Protein AF-A0AAV4GW34-F1 (afdb_monomer_lite)

Foldseek 3Di:
DVVVVVVVVVVVVVVVVVVVVVVVVVVVCQLQPDFDFDQDPNDTPPDTDRDPDADPPPDDCRQVVCVVLVVVLVVQLDVVVDDDPDDPDPQWDDDDLDIDGVDPDPVCVSSQVSCVVSVRHDDPVPDDDD

pLDDT: mean 73.56, std 10.17, range [53.59, 88.75]

Organism: NCBI:txid1093978

Structure (mmCIF, N/CA/C/O backbone):
data_AF-A0AAV4GW34-F1
#
_entry.id   AF-A0AAV4GW34-F1
#
loop_
_atom_site.group_PDB
_atom_site.id
_atom_site.type_symbol
_atom_site.label_atom_id
_atom_site.label_alt_id
_atom_site.label_comp_id
_atom_site.label_asym_id
_atom_site.label_entity_id
_atom_site.label_seq_id
_atom_site.pdbx_PDB_ins_code
_atom_site.Cartn_x
_atom_site.Cartn_y
_atom_site.Cartn_z
_atom_site.occupancy
_atom_site.B_iso_or_equiv
_atom_site.auth_seq_id
_atom_site.auth_comp_id
_atom_site.auth_asym_id
_atom_site.auth_atom_id
_atom_site.pdbx_PDB_model_num
ATOM 1 N N . MET A 1 1 ? -35.289 -30.174 17.698 1.00 60.28 1 MET A N 1
ATOM 2 C CA . MET A 1 1 ? -35.305 -29.135 16.638 1.00 60.28 1 MET A CA 1
ATOM 3 C C . MET A 1 1 ? -34.207 -28.078 16.836 1.00 60.28 1 MET A C 1
ATOM 5 O O . MET A 1 1 ? -33.431 -27.854 15.918 1.00 60.28 1 MET A O 1
ATOM 9 N N . MET A 1 2 ? -34.047 -27.518 18.040 1.00 56.97 2 MET A N 1
ATOM 10 C CA . MET A 1 2 ? -33.033 -26.496 18.386 1.00 56.97 2 MET A CA 1
ATOM 11 C C . MET A 1 2 ? -31.563 -26.954 18.225 1.00 56.97 2 MET A C 1
ATOM 13 O O . MET A 1 2 ? -30.733 -26.235 17.676 1.00 56.97 2 MET A O 1
ATOM 17 N N . MET A 1 3 ? -31.256 -28.203 18.589 1.00 53.59 3 MET A N 1
ATOM 18 C CA . MET A 1 3 ? -29.915 -28.805 18.458 1.00 53.59 3 MET A CA 1
ATOM 19 C C . MET A 1 3 ? -29.456 -28.954 16.990 1.00 53.59 3 MET A C 1
ATOM 21 O O . MET A 1 3 ? -28.282 -28.795 16.668 1.00 53.59 3 MET A O 1
ATOM 25 N N . MET A 1 4 ? -30.406 -29.170 16.074 1.00 57.00 4 MET A N 1
ATOM 26 C CA . MET A 1 4 ? -30.156 -29.301 14.632 1.00 57.00 4 MET A CA 1
ATOM 27 C C . MET A 1 4 ? -29.874 -27.936 13.970 1.00 57.00 4 MET A C 1
ATOM 29 O O . MET A 1 4 ? -29.087 -27.854 13.028 1.00 57.00 4 MET A O 1
ATOM 33 N N . MET A 1 5 ? -30.462 -26.849 14.491 1.00 58.50 5 MET A N 1
ATOM 34 C CA . MET A 1 5 ? -30.144 -25.469 14.090 1.00 58.50 5 MET A CA 1
ATOM 35 C C . MET A 1 5 ? -28.741 -25.041 14.547 1.00 58.50 5 MET A C 1
ATOM 37 O O . MET A 1 5 ? -28.012 -24.428 13.768 1.00 58.50 5 MET A O 1
ATOM 41 N N . MET A 1 6 ? -28.324 -25.414 15.764 1.00 63.31 6 MET A N 1
ATOM 42 C CA . MET A 1 6 ? -26.979 -25.107 16.277 1.00 63.31 6 MET A CA 1
ATOM 43 C C . MET A 1 6 ? -25.872 -25.797 15.467 1.00 63.31 6 MET A C 1
ATOM 45 O O . MET A 1 6 ? -24.879 -25.159 15.122 1.00 63.31 6 MET A O 1
ATOM 49 N N . MET A 1 7 ? -26.060 -27.064 15.081 1.00 63.16 7 MET A N 1
ATOM 50 C CA . MET A 1 7 ? -25.106 -27.780 14.220 1.00 63.16 7 MET A CA 1
ATOM 51 C C . MET A 1 7 ? -24.977 -27.149 12.829 1.00 63.16 7 MET A C 1
ATOM 53 O O . MET A 1 7 ? -23.864 -27.010 12.324 1.00 63.16 7 MET A O 1
ATOM 57 N N . ARG A 1 8 ? -26.089 -26.708 12.223 1.00 62.75 8 ARG A N 1
ATOM 58 C CA . ARG A 1 8 ? -26.067 -26.001 10.930 1.00 62.75 8 ARG A CA 1
ATOM 59 C C . ARG A 1 8 ? -25.338 -24.661 11.021 1.00 62.75 8 ARG A C 1
ATOM 61 O O . ARG A 1 8 ? -24.520 -24.365 10.156 1.00 62.75 8 ARG A O 1
ATOM 68 N N . SER A 1 9 ? -25.582 -23.890 12.080 1.00 71.31 9 SER A N 1
ATOM 69 C CA . SER A 1 9 ? -24.894 -22.615 12.325 1.00 71.31 9 SER A CA 1
ATOM 70 C C . SER A 1 9 ? -23.390 -22.810 12.566 1.00 71.31 9 SER A C 1
ATOM 72 O O . SER A 1 9 ? -22.559 -22.098 12.000 1.00 71.31 9 SER A O 1
ATOM 74 N N . SER A 1 10 ? -23.011 -23.838 13.331 1.00 69.94 10 SER A N 1
ATOM 75 C CA . SER A 1 10 ? -21.604 -24.181 13.571 1.00 69.94 10 SER A CA 1
ATOM 76 C C . SER A 1 10 ? -20.891 -24.630 12.288 1.00 69.94 10 SER A C 1
ATOM 78 O O . SER A 1 10 ? -19.800 -24.148 11.980 1.00 69.94 10 SER A O 1
ATOM 80 N N . ALA A 1 11 ? -21.545 -25.464 11.471 1.00 66.50 11 ALA A N 1
ATOM 81 C CA . ALA A 1 11 ? -21.022 -25.889 10.175 1.00 66.50 11 ALA A CA 1
ATOM 82 C C . ALA A 1 11 ? -20.833 -24.705 9.213 1.00 66.50 11 ALA A C 1
ATOM 84 O O . ALA A 1 11 ? -19.768 -24.570 8.621 1.00 66.50 11 ALA A O 1
ATOM 85 N N . GLN A 1 12 ? -21.810 -23.797 9.115 1.00 70.38 12 GLN A N 1
ATOM 86 C CA . GLN A 1 12 ? -21.698 -22.594 8.281 1.00 70.38 12 GLN A CA 1
ATOM 87 C C . GLN A 1 12 ? -20.549 -21.680 8.722 1.00 70.38 12 GLN A C 1
ATOM 89 O O . GLN A 1 12 ? -19.824 -21.148 7.880 1.00 70.38 12 GLN A O 1
ATOM 94 N N . ASN A 1 13 ? -20.346 -21.518 10.031 1.00 76.50 13 ASN A N 1
ATOM 95 C CA . ASN A 1 13 ? -19.223 -20.751 10.565 1.00 76.50 13 ASN A CA 1
ATOM 96 C C . ASN A 1 13 ? -17.875 -21.405 10.253 1.00 76.50 13 ASN A C 1
ATOM 98 O O . ASN A 1 13 ? -16.930 -20.708 9.879 1.00 76.50 13 ASN A O 1
ATOM 102 N N . LEU A 1 14 ? -17.786 -22.732 10.349 1.00 76.94 14 LEU A N 1
ATOM 103 C CA . LEU A 1 14 ? -16.583 -23.476 9.986 1.00 76.94 14 LEU A CA 1
ATOM 104 C C . LEU A 1 14 ? -16.271 -23.340 8.488 1.00 76.94 14 LEU A C 1
ATOM 106 O O . LEU A 1 14 ? -15.130 -23.062 8.120 1.00 76.94 14 LEU A O 1
ATOM 110 N N . THR A 1 15 ? -17.283 -23.459 7.623 1.00 66.31 15 THR A N 1
ATOM 111 C CA . THR A 1 15 ? -17.125 -23.276 6.173 1.00 66.31 15 THR A CA 1
ATOM 112 C C . THR A 1 15 ? -16.678 -21.855 5.835 1.00 66.31 15 THR A C 1
ATOM 114 O O . THR A 1 15 ? -15.757 -21.682 5.042 1.00 66.31 15 THR A O 1
ATOM 117 N N . ARG A 1 16 ? -17.261 -20.831 6.473 1.00 69.69 16 ARG A N 1
ATOM 118 C CA . ARG A 1 16 ? -16.845 -19.429 6.292 1.00 69.69 16 ARG A CA 1
ATOM 119 C C . ARG A 1 16 ? -15.405 -19.186 6.734 1.00 69.69 16 ARG A C 1
ATOM 121 O O . ARG A 1 16 ? -14.692 -18.449 6.061 1.00 69.69 16 ARG A O 1
ATOM 128 N N . LYS A 1 17 ? -14.969 -19.791 7.846 1.00 79.62 17 LYS A N 1
ATOM 129 C CA . LYS A 1 17 ? -13.576 -19.697 8.309 1.00 79.62 17 LYS A CA 1
ATOM 130 C C . LYS A 1 17 ? -12.612 -20.299 7.288 1.00 79.62 17 LYS A C 1
ATOM 132 O O . LYS A 1 17 ? -11.674 -19.616 6.896 1.00 79.62 17 LYS A O 1
ATOM 137 N N . ARG A 1 18 ? -12.900 -21.506 6.789 1.00 72.88 18 ARG A N 1
ATOM 138 C CA . ARG A 1 18 ? -12.070 -22.154 5.758 1.00 72.88 18 ARG A CA 1
ATOM 139 C C . ARG A 1 18 ? -12.004 -21.349 4.466 1.00 72.88 18 ARG A C 1
ATOM 141 O O . ARG A 1 18 ? -10.920 -21.093 3.971 1.00 72.88 18 ARG A O 1
ATOM 148 N N . GLN A 1 19 ? -13.137 -20.830 3.992 1.00 75.88 19 GLN A N 1
ATOM 149 C CA . GLN A 1 19 ? -13.156 -19.963 2.810 1.00 75.88 19 GLN A CA 1
ATOM 150 C C . GLN A 1 19 ? -12.301 -18.699 2.970 1.00 75.88 19 GLN A C 1
ATOM 152 O O . GLN A 1 19 ? -11.733 -18.229 1.990 1.00 75.88 19 GLN A O 1
ATOM 157 N N . LYS A 1 20 ? -12.221 -18.117 4.174 1.00 85.06 20 LYS A N 1
ATOM 158 C CA . LYS A 1 20 ? -11.334 -16.971 4.432 1.00 85.06 20 LYS A CA 1
ATOM 159 C C . LYS A 1 20 ? -9.865 -17.382 4.394 1.00 85.06 20 LYS A C 1
ATOM 161 O O . LYS A 1 20 ? -9.069 -16.698 3.764 1.00 85.06 20 LYS A O 1
ATOM 166 N N . GLU A 1 21 ? -9.526 -18.491 5.039 1.00 88.31 21 GLU A N 1
ATOM 167 C CA . GLU A 1 21 ? -8.164 -19.027 5.071 1.00 88.31 21 GLU A CA 1
ATOM 168 C C . GLU A 1 21 ? -7.659 -19.390 3.667 1.00 88.31 21 GLU A C 1
ATOM 170 O O . GLU A 1 21 ? -6.556 -19.003 3.292 1.00 88.31 21 GLU A O 1
ATOM 175 N N . ASP A 1 22 ? -8.495 -20.037 2.853 1.00 86.69 22 ASP A N 1
ATOM 176 C CA . ASP A 1 22 ? -8.151 -20.406 1.477 1.00 86.69 22 ASP A CA 1
ATOM 177 C C . ASP A 1 22 ? -7.945 -19.169 0.590 1.00 86.69 22 ASP A C 1
ATOM 179 O O . ASP A 1 22 ? -7.016 -19.132 -0.215 1.00 86.69 22 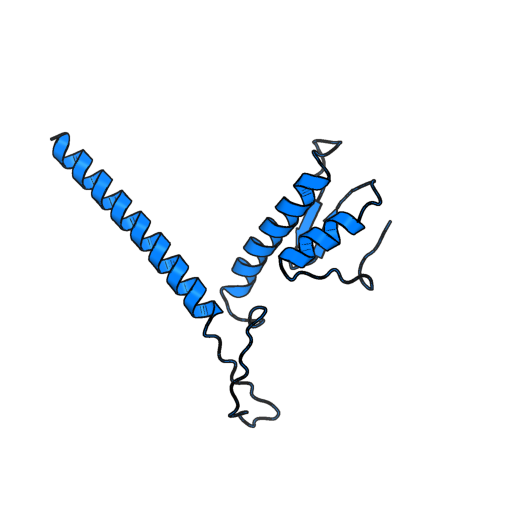ASP A O 1
ATOM 183 N N . LYS A 1 23 ? -8.757 -18.117 0.768 1.00 82.62 23 LYS A N 1
ATOM 184 C CA . LYS A 1 23 ? -8.567 -16.834 0.069 1.00 82.62 23 LYS A CA 1
ATOM 185 C C . LYS A 1 23 ? -7.257 -16.154 0.463 1.00 82.62 23 LYS A C 1
ATOM 187 O O . LYS A 1 23 ? -6.570 -15.638 -0.410 1.00 82.62 23 LYS A O 1
ATOM 192 N N . LEU A 1 24 ? -6.897 -16.173 1.749 1.00 84.19 24 LEU A N 1
ATOM 193 C CA . LEU A 1 24 ? -5.620 -15.626 2.221 1.00 84.19 24 LEU A CA 1
ATOM 194 C C . LEU A 1 24 ? -4.437 -16.397 1.636 1.00 84.19 24 LEU A C 1
ATOM 196 O O . LEU A 1 24 ? -3.500 -15.781 1.140 1.00 84.19 24 LEU A O 1
ATOM 200 N N . ARG A 1 25 ? -4.514 -17.732 1.620 1.00 84.19 25 ARG A N 1
ATOM 201 C CA . ARG A 1 25 ? -3.500 -18.581 0.981 1.00 84.19 25 ARG A CA 1
ATOM 202 C C . ARG A 1 25 ? -3.376 -18.303 -0.509 1.00 84.19 25 ARG A C 1
ATOM 204 O O . ARG A 1 25 ? -2.261 -18.253 -1.009 1.00 84.19 25 ARG A O 1
ATOM 211 N N . LEU A 1 26 ? -4.493 -18.101 -1.209 1.00 81.44 26 LEU A N 1
ATOM 212 C CA . LEU A 1 26 ? -4.483 -17.763 -2.630 1.00 81.44 26 LEU A CA 1
ATOM 213 C C . LEU A 1 26 ? -3.810 -16.410 -2.882 1.00 81.44 26 LEU A C 1
ATOM 215 O O . LEU A 1 26 ? -2.968 -16.318 -3.765 1.00 81.44 26 LEU A O 1
ATOM 219 N N . ILE A 1 27 ? -4.135 -15.384 -2.091 1.00 79.50 27 ILE A N 1
ATOM 220 C CA . ILE A 1 27 ? -3.497 -14.063 -2.191 1.00 79.50 27 ILE A CA 1
ATOM 221 C C . ILE A 1 27 ? -1.991 -14.177 -1.923 1.00 79.50 27 ILE A C 1
ATOM 223 O O . ILE A 1 27 ? -1.193 -13.697 -2.719 1.00 79.50 27 ILE A O 1
ATOM 227 N N . GLN A 1 28 ? -1.593 -14.861 -0.847 1.00 79.38 28 GLN A N 1
ATOM 228 C CA . GLN A 1 28 ? -0.181 -15.097 -0.526 1.00 79.38 28 GLN A CA 1
ATOM 229 C C . GLN A 1 28 ? 0.537 -15.858 -1.640 1.00 79.38 28 GLN A C 1
ATOM 231 O O . GLN A 1 28 ? 1.648 -15.496 -2.010 1.00 79.38 28 GLN A O 1
ATOM 236 N N . PHE A 1 29 ? -0.104 -16.885 -2.200 1.00 78.19 29 PHE A N 1
ATOM 237 C CA . PHE A 1 29 ? 0.431 -17.642 -3.321 1.00 78.19 29 PHE A CA 1
ATOM 238 C C . PHE A 1 29 ? 0.660 -16.735 -4.531 1.00 78.19 29 PHE A C 1
ATOM 240 O O . PHE A 1 29 ? 1.788 -16.681 -5.016 1.00 78.19 29 PHE A O 1
ATOM 247 N N . LEU A 1 30 ? -0.354 -15.973 -4.954 1.00 73.88 30 LEU A N 1
ATOM 248 C CA . LEU A 1 30 ? -0.261 -15.037 -6.080 1.00 73.88 30 LEU A CA 1
ATOM 249 C C . LEU A 1 30 ? 0.864 -14.011 -5.883 1.00 73.88 30 LEU A C 1
ATOM 251 O O . LEU A 1 30 ? 1.652 -13.807 -6.797 1.00 73.88 30 LEU A O 1
ATOM 255 N N . LEU A 1 31 ? 0.996 -13.444 -4.679 1.00 71.62 31 LEU A N 1
ATOM 256 C CA . LEU A 1 31 ? 2.057 -12.485 -4.347 1.00 71.62 31 LEU A CA 1
ATOM 257 C C . LEU A 1 31 ? 3.457 -13.124 -4.284 1.00 71.62 31 LEU A C 1
ATOM 259 O O . LEU A 1 31 ? 4.445 -12.486 -4.624 1.00 71.62 31 LEU A O 1
ATOM 263 N N . SER A 1 32 ? 3.559 -14.379 -3.837 1.00 72.12 32 SER A N 1
ATOM 264 C CA . SER A 1 32 ? 4.839 -15.090 -3.673 1.00 72.12 32 SER A CA 1
ATOM 265 C C . SER A 1 32 ? 5.401 -15.699 -4.961 1.00 72.12 32 SER A C 1
ATOM 267 O O . SER A 1 32 ? 6.589 -16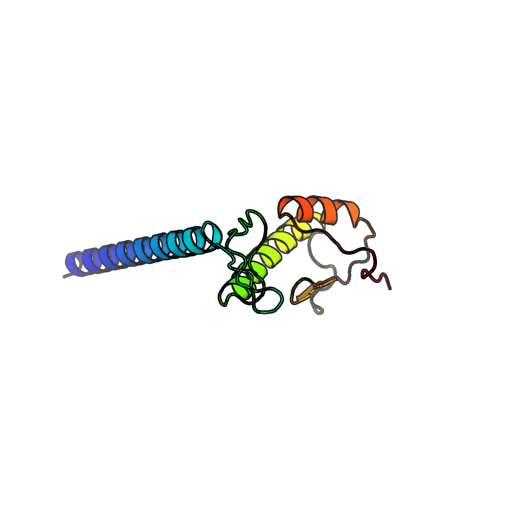.005 -5.026 1.00 72.12 32 SER A O 1
ATOM 269 N N . SER A 1 33 ? 4.548 -15.928 -5.963 1.00 62.84 33 SER A N 1
ATOM 270 C CA . SER A 1 33 ? 4.864 -16.732 -7.152 1.00 62.84 33 SER A CA 1
ATOM 271 C C . SER A 1 33 ? 4.677 -15.980 -8.469 1.00 62.84 33 SER A C 1
ATOM 273 O O . SER A 1 33 ? 4.564 -16.587 -9.534 1.00 62.84 33 SER A O 1
ATOM 275 N N . TH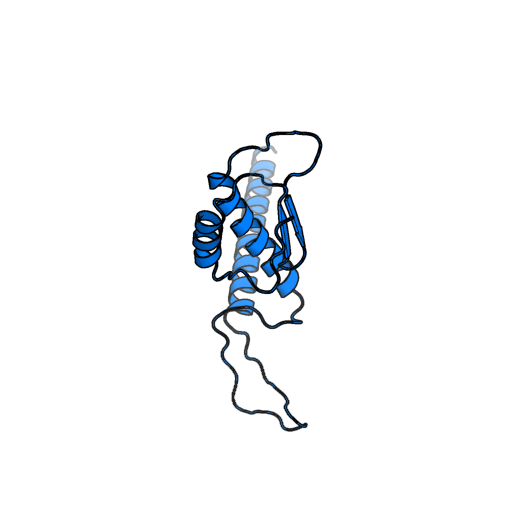R A 1 34 ? 4.703 -14.650 -8.423 1.00 61.69 34 THR A N 1
ATOM 276 C CA . THR A 1 34 ? 4.729 -13.803 -9.616 1.00 61.69 34 THR A CA 1
ATOM 277 C C . THR A 1 34 ? 6.074 -13.914 -10.333 1.00 61.69 34 THR A C 1
ATOM 279 O O . THR A 1 34 ? 7.023 -13.189 -10.047 1.00 61.69 34 THR A O 1
ATOM 282 N N . GLN A 1 35 ? 6.153 -14.848 -11.282 1.00 61.06 35 GLN A N 1
ATOM 283 C CA . GLN A 1 35 ? 7.215 -14.894 -12.285 1.00 61.06 35 GLN A CA 1
ATOM 284 C C . GLN A 1 35 ? 6.829 -13.975 -13.439 1.00 61.06 35 GLN A C 1
ATOM 286 O O . GLN A 1 35 ? 5.845 -14.217 -14.139 1.00 61.06 35 GLN A O 1
ATOM 291 N N . ILE A 1 36 ? 7.595 -12.905 -13.632 1.00 60.53 36 ILE A N 1
ATOM 292 C CA . ILE A 1 36 ? 7.355 -11.970 -14.727 1.00 60.53 36 ILE A CA 1
ATOM 293 C C . ILE A 1 36 ? 8.177 -12.433 -15.929 1.00 60.53 36 ILE A C 1
ATOM 295 O O . ILE A 1 36 ? 9.401 -12.296 -15.944 1.00 60.53 36 ILE A O 1
ATOM 299 N N . ASN A 1 37 ? 7.493 -12.956 -16.948 1.00 63.03 37 ASN A N 1
ATOM 300 C CA . ASN A 1 37 ? 8.082 -13.172 -18.266 1.00 63.03 37 ASN A CA 1
ATOM 301 C C . ASN A 1 37 ? 7.977 -11.863 -19.045 1.00 63.03 37 ASN A C 1
ATOM 303 O O . ASN A 1 37 ? 6.909 -11.504 -19.547 1.00 63.03 37 ASN A O 1
ATOM 307 N N . THR A 1 38 ? 9.073 -11.111 -19.098 1.00 60.47 38 THR A N 1
ATOM 308 C CA . THR A 1 38 ? 9.120 -9.859 -19.849 1.00 60.47 38 THR A CA 1
ATOM 309 C C . THR A 1 38 ? 9.478 -10.135 -21.303 1.00 60.47 38 THR A C 1
ATOM 311 O O . THR A 1 38 ? 10.382 -10.907 -21.625 1.00 60.47 38 THR A O 1
ATOM 314 N N . ARG A 1 39 ? 8.759 -9.475 -22.212 1.00 65.50 39 ARG A N 1
ATOM 315 C CA . ARG A 1 39 ? 9.084 -9.474 -23.635 1.00 65.50 39 ARG A CA 1
ATOM 316 C C . ARG A 1 39 ? 9.654 -8.115 -23.998 1.00 65.50 39 ARG A C 1
ATOM 318 O O . ARG A 1 39 ? 8.925 -7.126 -24.003 1.00 65.50 39 ARG A O 1
ATOM 325 N N . ILE A 1 40 ? 10.941 -8.063 -24.325 1.00 73.44 40 ILE A N 1
ATOM 326 C CA . ILE A 1 40 ? 11.606 -6.835 -24.774 1.00 73.44 40 ILE A CA 1
ATOM 327 C C . ILE A 1 40 ? 11.950 -7.009 -26.252 1.00 73.44 40 ILE A C 1
ATOM 329 O O . ILE A 1 40 ? 12.521 -8.016 -26.656 1.00 73.44 40 ILE A O 1
ATOM 333 N N . ASN A 1 41 ? 11.572 -6.043 -27.094 1.00 67.69 41 ASN A N 1
ATOM 334 C CA . ASN A 1 41 ? 11.865 -6.063 -28.536 1.00 67.69 41 ASN A CA 1
ATOM 335 C C . ASN A 1 41 ? 11.422 -7.349 -29.268 1.00 67.69 41 ASN A C 1
ATOM 337 O O . ASN A 1 41 ? 12.107 -7.821 -30.171 1.00 67.69 41 ASN A O 1
ATOM 341 N N . LYS A 1 42 ? 10.257 -7.910 -28.905 1.00 70.00 42 LYS A N 1
ATOM 342 C CA . LYS A 1 42 ? 9.689 -9.166 -29.453 1.00 70.00 42 LYS A CA 1
ATOM 343 C C . LYS A 1 42 ? 10.488 -10.441 -29.140 1.00 70.00 42 LYS A C 1
ATOM 345 O O . LYS A 1 42 ? 10.044 -11.518 -29.545 1.00 70.00 42 LYS A O 1
ATOM 350 N N . ALA A 1 43 ? 11.590 -10.336 -28.404 1.00 65.44 43 ALA A N 1
ATOM 351 C CA . ALA A 1 43 ? 12.300 -11.471 -27.843 1.00 65.44 43 ALA A CA 1
ATOM 352 C C . ALA A 1 43 ? 11.742 -11.772 -26.450 1.00 65.44 43 ALA A C 1
ATOM 354 O O . ALA A 1 43 ? 11.538 -10.860 -25.641 1.00 65.44 43 ALA A O 1
ATOM 355 N N . ASP A 1 44 ? 11.467 -13.045 -26.198 1.00 67.25 44 ASP A N 1
ATOM 356 C CA . ASP A 1 44 ? 11.125 -13.508 -24.862 1.00 67.25 44 ASP A CA 1
ATOM 357 C C . ASP A 1 44 ? 12.416 -13.524 -24.041 1.00 67.25 44 ASP A C 1
ATOM 359 O O . ASP A 1 44 ? 13.427 -14.088 -24.467 1.00 67.25 44 ASP A O 1
ATOM 363 N N . ILE A 1 45 ? 12.418 -12.848 -22.894 1.00 65.56 45 ILE A N 1
ATOM 364 C CA . ILE A 1 45 ? 13.527 -12.963 -21.953 1.00 65.56 45 ILE A CA 1
ATOM 365 C C . ILE A 1 45 ? 13.259 -14.227 -21.143 1.00 65.56 45 ILE A C 1
ATOM 367 O O . ILE A 1 45 ? 12.386 -14.247 -20.282 1.00 65.56 45 ILE A O 1
ATOM 371 N N . GLU A 1 46 ? 14.002 -15.293 -21.437 1.00 59.84 46 GLU A N 1
ATOM 372 C CA . GLU A 1 46 ? 13.869 -16.601 -20.771 1.00 59.84 46 GLU A CA 1
ATOM 373 C C . GLU A 1 46 ? 14.286 -16.581 -19.292 1.00 59.84 46 GLU A C 1
ATOM 375 O O . GLU A 1 46 ? 14.159 -17.586 -18.595 1.00 59.84 46 GLU A O 1
ATOM 380 N N . VAL A 1 47 ? 14.800 -15.451 -18.802 1.00 60.53 47 VAL A N 1
ATOM 381 C CA . VAL A 1 47 ? 15.225 -15.291 -17.414 1.00 60.53 47 VAL A CA 1
ATOM 382 C C . VAL A 1 47 ? 14.046 -14.745 -16.601 1.00 60.53 47 VAL A C 1
ATOM 384 O O . VAL A 1 47 ? 13.708 -13.568 -16.752 1.00 60.53 47 VAL A O 1
ATOM 387 N N . PRO A 1 48 ? 13.400 -15.559 -15.746 1.00 58.88 48 PRO A N 1
ATOM 388 C CA . PRO A 1 48 ? 12.299 -15.088 -14.919 1.00 58.88 48 PRO A CA 1
ATOM 389 C C . PRO A 1 48 ? 12.808 -14.038 -13.930 1.00 58.88 48 PRO A C 1
ATOM 391 O O . PRO A 1 48 ? 13.709 -14.295 -13.127 1.00 58.88 48 PRO A O 1
ATOM 394 N N . PHE A 1 49 ? 12.207 -12.850 -13.959 1.00 58.12 49 PHE A N 1
ATOM 395 C CA . PHE A 1 49 ? 12.457 -11.840 -12.938 1.00 58.12 49 PHE A CA 1
ATOM 396 C C . PHE A 1 49 ? 11.702 -12.236 -11.672 1.00 58.12 49 PHE A C 1
ATOM 398 O O . PHE A 1 49 ? 10.472 -12.311 -11.662 1.00 58.12 49 PHE A O 1
ATOM 405 N N . THR A 1 50 ? 12.448 -12.506 -10.603 1.00 56.97 50 THR A N 1
ATOM 406 C CA . THR A 1 50 ? 11.868 -12.725 -9.277 1.00 56.97 50 THR A CA 1
ATOM 407 C C . THR A 1 50 ? 11.714 -11.363 -8.611 1.00 56.97 50 THR A C 1
ATOM 409 O O . THR A 1 50 ? 12.701 -10.795 -8.152 1.00 56.97 50 THR A O 1
ATOM 412 N N . SER A 1 51 ? 10.496 -10.819 -8.582 1.00 57.28 51 SER A N 1
ATOM 413 C CA . SER A 1 51 ? 10.201 -9.631 -7.774 1.00 57.28 51 SER A CA 1
ATOM 414 C C . SER A 1 51 ? 9.792 -10.090 -6.379 1.00 57.28 51 SER A C 1
ATOM 416 O O . SER A 1 51 ? 8.744 -10.708 -6.217 1.00 57.28 51 SER A O 1
ATOM 418 N N . ASN A 1 52 ? 10.632 -9.832 -5.378 1.00 59.84 52 ASN A N 1
ATOM 419 C CA . ASN A 1 52 ? 10.350 -10.123 -3.966 1.00 59.84 52 ASN A CA 1
ATOM 420 C C . ASN A 1 52 ? 9.790 -8.909 -3.201 1.00 59.84 52 ASN A C 1
ATOM 422 O O . ASN A 1 52 ? 9.432 -9.041 -2.033 1.00 59.84 52 ASN A O 1
ATOM 426 N N . VAL A 1 53 ? 9.723 -7.742 -3.849 1.00 60.38 53 VAL A N 1
ATOM 427 C CA . VAL A 1 53 ? 9.166 -6.496 -3.313 1.00 60.38 53 VAL A CA 1
ATOM 428 C C . VAL A 1 53 ? 8.202 -5.912 -4.345 1.00 60.38 53 VAL A C 1
ATOM 430 O O . VAL A 1 53 ? 8.492 -5.911 -5.542 1.00 60.38 53 VAL A O 1
ATOM 433 N N . GLY A 1 54 ? 7.053 -5.423 -3.879 1.00 61.19 54 GLY A N 1
ATOM 434 C CA . GLY A 1 54 ? 6.021 -4.827 -4.726 1.00 61.19 54 GLY A CA 1
ATOM 435 C C . GLY A 1 54 ? 5.114 -5.844 -5.423 1.00 61.19 54 GLY A C 1
ATOM 436 O O . GLY A 1 54 ? 5.147 -7.042 -5.153 1.00 61.19 54 GLY A O 1
ATOM 437 N N . THR A 1 55 ? 4.264 -5.341 -6.315 1.00 62.69 55 THR A N 1
ATOM 438 C CA . THR A 1 55 ? 3.350 -6.151 -7.129 1.00 62.69 55 THR A CA 1
ATOM 439 C C . THR A 1 55 ? 3.520 -5.800 -8.607 1.00 62.69 55 THR A C 1
ATOM 441 O O . THR A 1 55 ? 3.867 -4.653 -8.908 1.00 62.69 55 THR A O 1
ATOM 444 N N . PRO A 1 56 ? 3.307 -6.737 -9.551 1.00 62.47 56 PRO A N 1
ATOM 445 C CA . PRO A 1 56 ? 3.334 -6.398 -10.967 1.00 62.47 56 PRO A CA 1
ATOM 446 C C . PRO A 1 56 ? 2.267 -5.346 -11.276 1.00 62.47 56 PRO A C 1
ATOM 448 O O . PRO A 1 56 ? 1.071 -5.559 -11.065 1.00 62.47 56 PRO A O 1
ATOM 451 N N . GLN A 1 57 ? 2.697 -4.203 -11.804 1.00 63.91 57 GLN A N 1
ATOM 452 C CA . GLN A 1 57 ? 1.774 -3.190 -12.301 1.00 63.91 57 GLN A CA 1
ATOM 453 C C . GLN A 1 57 ? 0.987 -3.799 -13.470 1.00 63.91 57 GLN A C 1
ATOM 455 O O . GLN A 1 57 ? 1.599 -4.352 -14.383 1.00 63.91 57 GLN A O 1
ATOM 460 N N . SER A 1 58 ? -0.348 -3.700 -13.435 1.00 65.00 58 SER A N 1
ATOM 461 C CA . SER A 1 58 ? -1.342 -4.307 -14.354 1.00 65.00 58 SER A CA 1
ATOM 462 C C . SER A 1 58 ? -1.916 -5.689 -14.006 1.00 65.00 58 SER A C 1
ATOM 464 O O . SER A 1 58 ? -2.829 -6.128 -14.707 1.00 65.00 58 SER A O 1
ATOM 466 N N . ASP A 1 59 ? -1.492 -6.352 -12.925 1.00 63.53 59 ASP A N 1
ATOM 467 C CA . ASP A 1 59 ? -2.198 -7.559 -12.467 1.00 63.53 59 ASP A CA 1
ATOM 468 C C . ASP A 1 59 ? -3.501 -7.181 -11.728 1.00 63.53 59 ASP A C 1
ATOM 470 O O . ASP A 1 59 ? -3.545 -6.257 -10.915 1.00 63.53 59 ASP A O 1
ATOM 474 N N . GLY A 1 60 ? -4.600 -7.867 -12.048 1.00 73.75 60 GLY A N 1
ATOM 475 C CA . GLY A 1 60 ? -5.968 -7.482 -11.678 1.00 73.75 60 GLY A CA 1
ATOM 476 C C . GLY A 1 60 ? -6.232 -7.257 -10.178 1.00 73.75 60 GLY A C 1
ATOM 477 O O . GLY A 1 60 ? -6.928 -6.295 -9.844 1.00 73.75 60 GLY A O 1
ATOM 478 N N . PRO A 1 61 ? -5.724 -8.090 -9.246 1.00 75.88 61 PRO A N 1
ATOM 479 C CA . PRO A 1 61 ? -5.949 -7.890 -7.816 1.00 75.88 61 PRO A CA 1
ATOM 480 C C . PRO A 1 61 ? -4.995 -6.863 -7.189 1.00 75.88 61 PRO A C 1
ATOM 482 O O . PRO A 1 61 ? -5.258 -6.397 -6.080 1.00 75.88 61 PRO A O 1
ATOM 485 N N . CYS A 1 62 ? -3.903 -6.498 -7.866 1.00 78.81 62 CYS A N 1
ATOM 486 C CA . CYS A 1 62 ? -2.848 -5.658 -7.304 1.00 78.81 62 CYS A CA 1
ATOM 487 C C . CYS A 1 62 ? -3.309 -4.246 -6.918 1.00 78.81 62 CYS A C 1
ATOM 489 O O . CYS A 1 62 ? -2.955 -3.832 -5.816 1.00 78.81 62 CYS A O 1
ATOM 491 N N . PRO A 1 63 ? -4.154 -3.537 -7.698 1.00 79.81 63 PRO A N 1
ATOM 492 C CA . PRO A 1 63 ? -4.697 -2.245 -7.277 1.00 79.81 63 PRO A CA 1
ATOM 493 C C . PRO A 1 63 ? -5.470 -2.327 -5.956 1.00 79.81 63 PRO A C 1
ATOM 495 O O . PRO A 1 63 ? -5.269 -1.507 -5.070 1.00 79.81 63 PRO A O 1
ATOM 498 N N . VAL A 1 64 ? -6.306 -3.357 -5.785 1.00 83.44 64 VAL A N 1
ATOM 499 C CA . VAL A 1 64 ? -7.117 -3.531 -4.568 1.00 83.44 64 VAL A CA 1
ATOM 500 C C . VAL A 1 64 ? -6.239 -3.886 -3.370 1.00 83.44 64 VAL A C 1
ATOM 502 O O . VAL A 1 64 ? -6.443 -3.364 -2.277 1.00 83.44 64 VAL A O 1
ATOM 505 N N . LEU A 1 65 ? -5.254 -4.767 -3.565 1.00 81.75 65 LEU A N 1
ATOM 506 C CA . LEU A 1 65 ? -4.301 -5.124 -2.513 1.00 81.75 65 LEU A CA 1
ATOM 507 C C . LEU A 1 65 ? -3.444 -3.921 -2.105 1.00 81.75 65 LEU A C 1
ATOM 509 O O . LEU A 1 65 ? -3.234 -3.718 -0.912 1.00 81.75 65 LEU A O 1
ATOM 513 N N . PHE A 1 66 ? -3.017 -3.100 -3.069 1.00 84.12 66 PHE A N 1
ATOM 514 C CA . PHE A 1 66 ? -2.310 -1.854 -2.796 1.00 84.12 66 PHE A CA 1
ATOM 515 C C . PHE A 1 66 ? -3.176 -0.892 -1.984 1.00 84.12 66 PHE A C 1
ATOM 517 O O . PHE A 1 66 ? -2.718 -0.442 -0.945 1.00 84.12 66 PHE A O 1
ATOM 524 N N . THR A 1 67 ? -4.435 -0.648 -2.370 1.00 86.25 67 THR A N 1
ATOM 525 C CA . THR A 1 67 ? -5.341 0.225 -1.602 1.00 86.25 67 THR A CA 1
ATOM 526 C C . THR A 1 67 ? -5.493 -0.235 -0.153 1.00 86.25 67 THR A C 1
ATOM 528 O O . THR A 1 67 ? -5.432 0.589 0.751 1.00 86.25 67 THR A O 1
ATOM 531 N N . ILE A 1 68 ? -5.636 -1.543 0.091 1.00 85.75 68 ILE A N 1
ATOM 532 C CA . ILE A 1 68 ? -5.748 -2.084 1.456 1.00 85.75 68 ILE A CA 1
ATOM 533 C C . ILE A 1 68 ? -4.460 -1.842 2.255 1.00 85.75 68 ILE A C 1
ATOM 535 O O . ILE A 1 68 ? -4.526 -1.444 3.419 1.00 85.75 68 ILE A O 1
ATOM 539 N N . CYS A 1 69 ? -3.293 -2.093 1.655 1.00 84.62 69 CYS A N 1
ATOM 540 C CA . CYS A 1 69 ? -2.006 -1.855 2.308 1.00 84.62 69 CYS A CA 1
ATOM 541 C C . CYS A 1 69 ? -1.765 -0.362 2.564 1.00 84.62 69 CYS A C 1
ATOM 543 O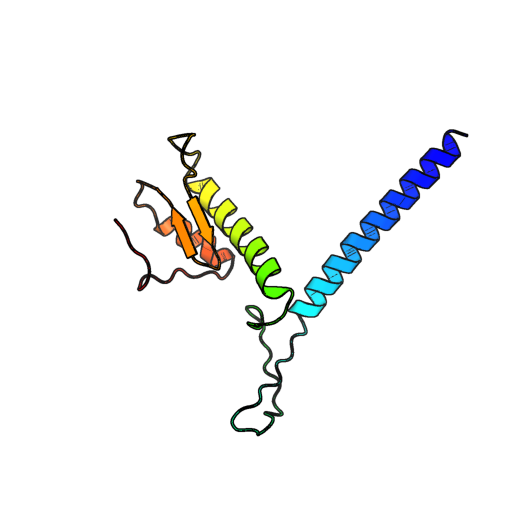 O . CYS A 1 69 ? -1.338 0.001 3.656 1.00 84.62 69 CYS A O 1
ATOM 545 N N . PHE A 1 70 ? -2.080 0.487 1.587 1.00 87.31 70 PHE A N 1
ATOM 546 C CA . PHE A 1 70 ? -1.919 1.935 1.655 1.00 87.31 70 PHE A CA 1
ATOM 547 C C . PHE A 1 70 ? -2.820 2.540 2.735 1.00 87.31 70 PHE A C 1
ATOM 549 O O . PHE A 1 70 ? -2.334 3.219 3.630 1.00 87.31 70 PHE A O 1
ATOM 556 N N . GLU A 1 71 ? -4.103 2.171 2.767 1.00 86.81 71 GLU A N 1
ATOM 557 C CA . GLU A 1 71 ? -5.031 2.613 3.815 1.00 86.81 71 GLU A CA 1
ATOM 558 C C . GLU A 1 71 ? -4.580 2.158 5.216 1.00 86.81 71 GLU A C 1
ATOM 560 O O . GLU A 1 71 ? -4.769 2.866 6.206 1.00 86.81 71 GLU A O 1
ATOM 565 N N . HIS A 1 72 ? -3.983 0.968 5.329 1.00 87.81 72 HIS A N 1
ATOM 566 C CA . HIS A 1 72 ? -3.437 0.487 6.598 1.00 87.81 72 HIS A CA 1
ATOM 567 C C . HIS A 1 72 ? -2.193 1.275 7.040 1.00 87.81 72 HIS A C 1
ATOM 569 O O . HIS A 1 72 ? -2.029 1.526 8.239 1.00 87.81 72 HIS A O 1
ATOM 575 N N . ALA A 1 73 ? -1.334 1.663 6.096 1.00 87.50 73 ALA A N 1
ATOM 576 C CA . ALA A 1 73 ? -0.170 2.502 6.357 1.00 87.50 73 ALA A CA 1
ATOM 577 C C . ALA A 1 73 ? -0.594 3.905 6.827 1.00 87.50 73 ALA A C 1
ATOM 579 O O . ALA A 1 73 ? -0.217 4.305 7.927 1.00 87.50 73 ALA A O 1
ATOM 580 N N . LEU A 1 74 ? -1.499 4.568 6.098 1.00 85.88 74 LEU A N 1
ATOM 581 C CA . LEU A 1 74 ? -2.042 5.886 6.461 1.00 85.88 74 LEU A CA 1
ATOM 582 C C . LEU A 1 74 ? -2.744 5.867 7.827 1.00 85.88 74 LEU A C 1
ATOM 584 O O . LEU A 1 74 ? -2.530 6.729 8.670 1.00 85.88 74 LEU A O 1
ATOM 588 N N . LYS A 1 75 ? -3.520 4.817 8.138 1.00 84.94 75 LYS A N 1
ATOM 589 C CA . LYS A 1 75 ? -4.109 4.640 9.484 1.00 84.94 75 LYS A CA 1
ATOM 590 C C . LYS A 1 75 ? -3.079 4.491 10.600 1.00 84.94 75 LYS A C 1
ATOM 592 O O . LYS A 1 75 ? -3.436 4.673 11.764 1.00 84.94 75 LYS A O 1
ATOM 597 N N . SER A 1 76 ? -1.868 4.051 10.280 1.00 85.88 76 SER A N 1
ATOM 598 C CA . SER A 1 76 ? -0.793 3.899 11.258 1.00 85.88 76 SER A CA 1
ATOM 599 C C . SER A 1 76 ? -0.102 5.242 11.492 1.00 85.88 76 SER A C 1
ATOM 601 O O . SER A 1 76 ? 0.042 5.602 12.657 1.00 85.88 76 SER A O 1
ATOM 603 N N . ALA A 1 77 ? 0.161 6.009 10.427 1.00 82.50 77 ALA A N 1
ATOM 604 C CA . ALA A 1 77 ? 0.632 7.398 10.490 1.00 82.50 77 ALA A CA 1
ATOM 605 C C . ALA A 1 77 ? -0.350 8.312 11.257 1.00 82.50 77 ALA A C 1
ATOM 607 O O . ALA A 1 77 ? 0.005 8.919 12.262 1.00 82.50 77 ALA A O 1
ATOM 608 N N . LYS A 1 78 ? -1.655 8.258 10.943 1.00 78.06 78 LYS A N 1
ATOM 609 C CA . LYS A 1 78 ? -2.717 9.037 11.628 1.00 78.06 78 LYS A CA 1
ATOM 610 C C . LYS A 1 78 ? -2.753 8.913 13.147 1.00 78.06 78 LYS A C 1
ATOM 612 O O . LYS A 1 78 ? -3.205 9.824 13.838 1.00 78.06 78 LYS A O 1
ATOM 617 N N . LYS A 1 79 ? -2.355 7.760 13.694 1.00 80.81 79 LYS A N 1
ATOM 618 C CA . LYS A 1 79 ? -2.350 7.560 15.154 1.00 80.81 79 LYS A CA 1
ATOM 619 C C . LYS A 1 79 ? -1.352 8.475 15.855 1.00 80.81 79 LYS A C 1
ATOM 621 O O . LYS A 1 79 ? -1.515 8.690 17.052 1.00 80.81 79 LYS A O 1
ATOM 626 N N . ILE A 1 80 ? -0.351 8.964 15.128 1.00 75.25 80 ILE A N 1
ATOM 627 C CA . ILE A 1 80 ? 0.644 9.913 15.612 1.00 75.25 80 ILE A CA 1
ATOM 628 C C . ILE A 1 80 ? 0.037 11.320 15.633 1.00 75.25 80 ILE A C 1
ATOM 630 O O . ILE A 1 80 ? 0.071 11.969 16.674 1.00 75.25 80 ILE A O 1
ATOM 634 N N . LYS A 1 81 ? -0.633 11.730 14.546 1.00 70.69 81 LYS A N 1
ATOM 635 C CA . LYS A 1 81 ? -1.189 13.086 14.388 1.00 70.69 81 LYS A CA 1
ATOM 636 C C . LYS A 1 81 ? -2.428 13.407 15.238 1.00 70.69 81 LYS A C 1
ATOM 638 O O . LYS A 1 81 ? -2.737 14.567 15.482 1.00 70.69 81 LYS A O 1
ATOM 643 N N . GLY A 1 82 ? -3.169 12.401 15.708 1.00 68.06 82 GLY A N 1
ATOM 644 C CA . GLY A 1 82 ? -4.359 12.610 16.550 1.00 68.06 82 GLY A CA 1
ATOM 645 C C . GLY A 1 82 ? -5.653 12.909 15.773 1.00 68.06 82 GLY A C 1
ATOM 646 O O . GLY A 1 82 ? -5.734 12.699 14.565 1.00 68.06 82 GLY A O 1
ATOM 647 N N . GLU A 1 83 ? -6.720 13.306 16.481 1.00 64.44 83 GLU A N 1
ATOM 648 C CA . GLU A 1 83 ? -8.050 13.528 15.883 1.00 64.44 83 GLU A CA 1
ATOM 649 C C . GLU A 1 83 ? -8.171 14.903 15.193 1.00 64.44 83 GLU A C 1
ATOM 651 O O . GLU A 1 83 ? -7.604 15.885 15.675 1.00 64.44 83 GLU A O 1
ATOM 656 N N . PRO A 1 84 ? -8.947 15.005 14.095 1.00 62.50 84 PRO A N 1
ATOM 657 C CA . PRO A 1 84 ? -9.063 16.235 13.315 1.00 62.50 84 PRO A CA 1
ATOM 658 C C . PRO A 1 84 ? -9.670 17.397 14.114 1.00 62.50 84 PRO A C 1
ATOM 660 O O . PRO A 1 84 ? -1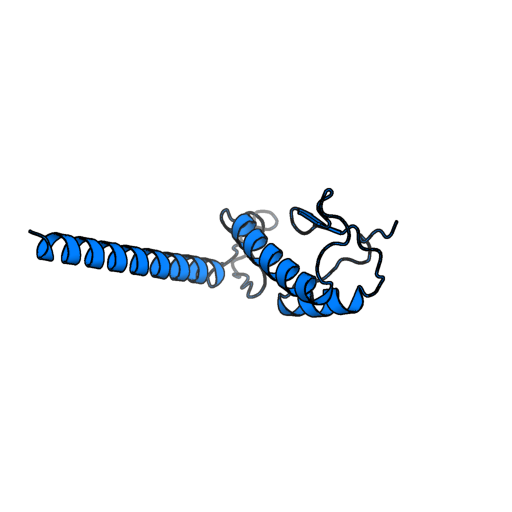0.663 17.240 14.830 1.00 62.50 84 PRO A O 1
ATOM 663 N N . LYS A 1 85 ? -9.115 18.602 13.914 1.00 60.94 85 LYS A N 1
ATOM 664 C CA . LYS A 1 85 ? -9.561 19.852 14.561 1.00 60.94 85 LYS A CA 1
ATOM 665 C C . LYS A 1 85 ? -10.970 20.281 14.120 1.00 60.94 85 LYS A C 1
ATOM 667 O O . LYS A 1 85 ? -11.661 20.961 14.882 1.00 60.94 85 LYS A O 1
ATOM 672 N N . THR A 1 86 ? -11.425 19.888 12.922 1.00 59.94 86 THR A N 1
ATOM 673 C CA . THR A 1 86 ? -12.770 20.216 12.421 1.00 59.94 86 THR A CA 1
ATOM 674 C C . THR A 1 86 ? -13.520 18.980 11.894 1.00 59.94 86 THR A C 1
ATOM 676 O O . THR A 1 86 ? -12.964 18.195 11.135 1.00 59.94 86 THR A O 1
ATOM 679 N N . PRO A 1 87 ? -14.796 18.773 12.275 1.00 61.12 87 PRO A N 1
ATOM 680 C CA . PRO A 1 87 ? -15.537 17.555 11.924 1.00 61.12 87 PRO A CA 1
ATOM 681 C C . PRO A 1 87 ? -16.259 17.604 10.563 1.00 61.12 87 PRO A C 1
ATOM 683 O O . PRO A 1 87 ? -16.975 16.661 10.232 1.00 61.12 87 PRO A O 1
ATOM 686 N N . ILE A 1 88 ? -16.159 18.706 9.809 1.00 63.59 88 ILE A N 1
ATOM 687 C CA . ILE A 1 88 ? -17.001 18.958 8.620 1.00 63.59 88 ILE A CA 1
ATOM 688 C C . ILE A 1 88 ? -16.252 18.694 7.305 1.00 63.59 88 ILE A C 1
ATOM 690 O O . ILE A 1 88 ? -16.881 18.279 6.333 1.00 63.59 88 ILE A O 1
ATOM 694 N N . ILE A 1 89 ? -14.935 18.904 7.274 1.00 65.81 89 ILE A N 1
ATOM 695 C CA . ILE A 1 89 ? -14.089 18.647 6.103 1.00 65.81 89 ILE A CA 1
ATOM 696 C C . ILE A 1 89 ? -13.246 17.404 6.416 1.00 65.81 89 ILE A C 1
ATOM 698 O O . ILE A 1 89 ? -12.686 17.327 7.512 1.00 65.81 89 ILE A O 1
ATOM 702 N N . PRO A 1 90 ? -13.212 16.390 5.531 1.00 68.12 90 PRO A N 1
ATOM 703 C CA . PRO A 1 90 ? -12.298 15.273 5.711 1.00 68.12 90 PRO A CA 1
ATOM 704 C C . PRO A 1 90 ? -10.865 15.804 5.668 1.00 68.12 90 PRO A C 1
ATOM 706 O O . PRO A 1 90 ? -10.492 16.425 4.686 1.00 68.12 90 PRO A O 1
ATOM 709 N N . ARG A 1 91 ?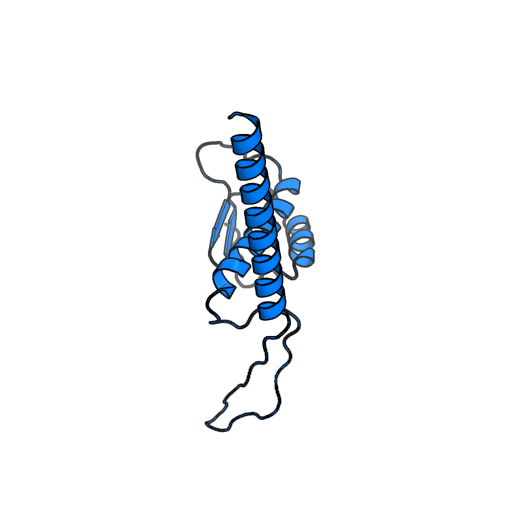 -10.108 15.552 6.741 1.00 73.00 91 ARG A N 1
ATOM 710 C CA . ARG A 1 91 ? -8.718 16.001 6.907 1.00 73.00 91 ARG A CA 1
ATOM 711 C C . ARG A 1 91 ? -7.801 15.487 5.795 1.00 73.00 91 ARG A C 1
ATOM 713 O O . ARG A 1 91 ? -6.949 16.220 5.348 1.00 73.00 91 ARG A O 1
ATOM 720 N N . GLU A 1 92 ? -8.034 14.259 5.332 1.00 76.81 92 GLU A N 1
ATOM 721 C CA . GLU A 1 92 ? -7.150 13.582 4.382 1.00 76.81 92 GLU A CA 1
ATOM 722 C C . GLU A 1 92 ? -7.946 12.923 3.249 1.00 76.81 92 GLU A C 1
ATOM 724 O O . GLU A 1 92 ? -8.978 12.270 3.489 1.00 76.81 92 GLU A O 1
ATOM 729 N N . ILE A 1 93 ? -7.446 13.063 2.022 1.00 82.50 93 ILE A N 1
ATOM 730 C CA . ILE A 1 93 ? -7.954 12.427 0.808 1.00 82.50 93 ILE A CA 1
ATOM 731 C C . ILE A 1 93 ? -6.821 11.635 0.145 1.00 82.50 93 ILE A C 1
ATOM 733 O O . ILE A 1 93 ? -5.906 12.198 -0.440 1.00 82.50 93 ILE A O 1
ATOM 737 N N . ALA A 1 94 ? -6.956 10.308 0.148 1.00 85.38 94 ALA A N 1
ATOM 738 C CA . ALA A 1 94 ? -5.980 9.392 -0.436 1.00 85.38 94 ALA A CA 1
ATOM 739 C C . ALA A 1 94 ? -6.465 8.802 -1.772 1.00 85.38 94 ALA A C 1
ATOM 741 O O . ALA A 1 94 ? -7.555 8.212 -1.846 1.00 85.38 94 ALA A O 1
ATOM 742 N N . HIS A 1 95 ? -5.643 8.856 -2.824 1.00 83.94 95 HIS A N 1
ATOM 743 C CA . HIS A 1 95 ? -5.928 8.189 -4.094 1.00 83.94 95 HIS A CA 1
ATOM 744 C C . HIS A 1 95 ? -4.683 7.645 -4.805 1.00 83.94 95 HIS A C 1
ATOM 746 O O . HIS A 1 95 ? -3.781 8.374 -5.178 1.00 83.94 95 HIS A O 1
ATOM 752 N N . ALA A 1 96 ? -4.684 6.338 -5.094 1.00 80.69 96 ALA A N 1
ATOM 753 C CA . ALA A 1 96 ? -3.724 5.692 -6.000 1.00 80.69 96 ALA A CA 1
ATOM 754 C C . ALA A 1 96 ? -2.224 5.918 -5.685 1.00 80.69 96 ALA A C 1
ATOM 756 O O . ALA A 1 96 ? -1.389 5.753 -6.572 1.00 80.69 96 ALA A O 1
ATOM 757 N N . GLY A 1 97 ? -1.884 6.182 -4.420 1.00 81.06 97 GLY A N 1
ATOM 758 C CA . GLY A 1 97 ? -0.516 6.445 -3.961 1.00 81.06 97 GLY A CA 1
ATOM 759 C C . GLY A 1 97 ? -0.235 7.922 -3.686 1.00 81.06 97 GLY A C 1
ATOM 760 O O . GLY A 1 97 ? 0.805 8.211 -3.106 1.00 81.06 97 GLY A O 1
ATOM 761 N N . ASP A 1 98 ? -1.166 8.802 -4.050 1.00 85.25 98 ASP A N 1
ATOM 762 C CA . ASP A 1 98 ? -1.192 10.204 -3.651 1.00 85.25 98 ASP A CA 1
ATOM 763 C C . ASP A 1 98 ? -2.045 10.347 -2.378 1.00 85.25 98 ASP A C 1
ATOM 765 O O . ASP A 1 98 ? -3.017 9.601 -2.186 1.00 85.25 98 ASP A O 1
ATOM 769 N N . ASP A 1 99 ? -1.658 11.275 -1.511 1.00 85.25 99 ASP A N 1
ATOM 770 C CA . ASP A 1 99 ? -2.324 11.585 -0.249 1.00 85.25 99 ASP A CA 1
ATOM 771 C C . ASP A 1 99 ? -2.275 13.099 -0.026 1.00 85.25 99 ASP A C 1
ATOM 773 O O . ASP A 1 99 ? -1.188 13.672 -0.007 1.00 85.25 99 ASP A O 1
ATOM 777 N N . ASP A 1 100 ? -3.449 13.721 0.085 1.00 83.50 100 ASP A N 1
ATOM 778 C CA . ASP A 1 100 ? -3.611 15.148 0.368 1.00 83.50 100 ASP A CA 1
ATOM 779 C C . ASP A 1 100 ? -4.151 15.289 1.800 1.00 83.50 100 ASP A C 1
ATOM 781 O O . ASP A 1 100 ? -5.289 14.881 2.058 1.00 83.50 100 ASP A O 1
ATOM 785 N N . ASP A 1 101 ? -3.359 15.846 2.720 1.00 79.00 101 ASP A N 1
ATOM 786 C CA . ASP A 1 101 ? -3.718 16.057 4.133 1.00 79.00 101 ASP A CA 1
ATOM 787 C C . ASP A 1 101 ? -3.730 17.561 4.457 1.00 79.00 101 ASP A C 1
ATOM 789 O O . ASP A 1 101 ? -2.755 18.271 4.218 1.00 79.00 101 ASP A O 1
ATOM 793 N N . ASP A 1 102 ? -4.845 18.051 4.999 1.00 75.25 102 ASP A N 1
ATOM 794 C CA . ASP A 1 102 ? -5.043 19.434 5.450 1.00 75.25 102 ASP A CA 1
ATOM 795 C C . ASP A 1 102 ? -4.488 19.598 6.877 1.00 75.25 102 ASP A C 1
ATOM 797 O O . ASP A 1 102 ? -5.230 19.908 7.823 1.00 75.25 102 ASP A O 1
ATOM 801 N N . ASP A 1 103 ? -3.191 19.335 7.053 1.00 69.75 103 ASP A N 1
ATOM 802 C CA . ASP A 1 103 ? -2.520 19.456 8.344 1.00 69.75 103 ASP A CA 1
ATOM 803 C C . ASP A 1 103 ? -1.641 20.698 8.484 1.00 69.75 103 ASP A C 1
ATOM 805 O O . ASP A 1 103 ? -0.825 21.015 7.630 1.00 69.75 103 ASP A O 1
ATOM 809 N N . ASP A 1 104 ? -1.819 21.398 9.611 1.00 64.56 104 ASP A N 1
ATOM 810 C CA . ASP A 1 104 ? -1.065 22.613 9.963 1.00 64.56 104 ASP A CA 1
ATOM 811 C C . ASP A 1 104 ? 0.269 22.308 10.683 1.00 64.56 104 ASP A C 1
ATOM 813 O O . ASP A 1 104 ? 0.984 23.240 11.054 1.00 64.56 104 ASP A O 1
ATOM 817 N N . ASP A 1 105 ? 0.545 21.038 11.003 1.00 63.31 105 ASP A N 1
ATOM 818 C CA . ASP A 1 105 ? 1.712 20.627 11.792 1.00 63.31 105 ASP A CA 1
ATOM 819 C C . ASP A 1 105 ? 2.811 20.089 10.854 1.00 63.31 105 ASP A C 1
ATOM 821 O O . ASP A 1 105 ? 2.644 19.031 10.258 1.00 63.31 105 ASP A O 1
ATOM 825 N N . ASP A 1 106 ? 3.940 20.806 10.767 1.00 59.00 106 ASP A N 1
ATOM 826 C CA . ASP A 1 106 ? 5.098 20.527 9.887 1.00 59.00 106 ASP A CA 1
ATOM 827 C C . ASP A 1 106 ? 5.934 19.276 10.288 1.00 59.00 106 ASP A C 1
ATOM 829 O O . ASP A 1 106 ? 7.061 19.102 9.818 1.00 59.00 106 ASP A O 1
ATOM 833 N N . ASP A 1 107 ? 5.447 18.412 11.187 1.00 63.41 107 ASP A N 1
ATOM 834 C CA . ASP A 1 107 ? 6.189 17.235 11.684 1.00 63.41 107 ASP A CA 1
ATOM 835 C C . ASP A 1 107 ? 6.068 16.027 10.714 1.00 63.41 107 ASP A C 1
ATOM 837 O O . ASP A 1 107 ? 5.754 14.903 11.111 1.00 63.41 107 ASP A O 1
ATOM 841 N N . ASP A 1 108 ? 6.343 16.253 9.424 1.00 66.19 108 ASP A N 1
ATOM 842 C CA . ASP A 1 108 ? 6.284 15.248 8.340 1.00 66.19 108 ASP A CA 1
ATOM 843 C C . ASP A 1 108 ? 7.300 14.096 8.510 1.00 66.19 108 ASP A C 1
ATOM 845 O O . ASP A 1 108 ? 7.136 13.005 7.952 1.00 66.19 108 ASP A O 1
ATOM 849 N N . ASP A 1 109 ? 8.352 14.315 9.308 1.00 66.75 109 ASP A N 1
ATOM 850 C CA . ASP A 1 109 ? 9.419 13.338 9.555 1.00 66.75 109 ASP A CA 1
ATOM 851 C C . ASP A 1 109 ? 8.889 12.053 10.229 1.00 66.75 109 ASP A C 1
ATOM 853 O O . ASP A 1 109 ? 9.373 10.950 9.953 1.00 66.75 109 ASP A O 1
ATOM 857 N N . ASP A 1 110 ? 7.884 12.163 11.105 1.00 73.62 110 ASP A N 1
ATOM 858 C CA . ASP A 1 110 ? 7.325 11.011 11.826 1.00 73.62 110 ASP A CA 1
ATOM 859 C C . ASP A 1 110 ? 6.439 10.134 10.922 1.00 73.62 110 ASP A C 1
ATOM 861 O O . ASP A 1 110 ? 6.408 8.904 11.068 1.00 73.62 110 ASP A O 1
ATOM 865 N N . ASP A 1 111 ? 5.764 10.741 9.946 1.00 76.06 111 ASP A N 1
ATOM 866 C CA . ASP A 1 111 ? 4.954 10.031 8.959 1.00 76.06 111 ASP A CA 1
ATOM 867 C C . ASP A 1 111 ? 5.818 9.222 7.997 1.00 76.06 111 ASP A C 1
ATOM 869 O O . ASP A 1 111 ? 5.525 8.050 7.731 1.00 76.06 111 ASP A O 1
ATOM 873 N N . GLU A 1 112 ? 6.905 9.818 7.496 1.00 79.56 112 GLU A N 1
ATOM 874 C CA . GLU A 1 112 ? 7.813 9.142 6.570 1.00 79.56 112 GLU A CA 1
ATOM 875 C C . GLU A 1 112 ? 8.395 7.875 7.219 1.00 79.56 112 GLU A C 1
ATOM 877 O O . GLU A 1 112 ? 8.386 6.797 6.614 1.00 79.56 112 GLU A O 1
ATOM 882 N N . LEU A 1 113 ? 8.776 7.955 8.500 1.00 80.62 113 LEU A N 1
ATOM 883 C CA . LEU A 1 113 ? 9.266 6.814 9.278 1.00 80.62 113 LEU A CA 1
ATOM 884 C C . LEU A 1 113 ? 8.216 5.709 9.481 1.00 80.62 113 LEU A C 1
ATOM 886 O O . LEU A 1 113 ? 8.567 4.524 9.540 1.00 80.62 113 LEU A O 1
ATOM 890 N N . GLU A 1 114 ? 6.929 6.045 9.607 1.00 85.06 114 GLU A N 1
ATOM 891 C CA . GLU A 1 114 ? 5.864 5.037 9.669 1.00 85.06 114 GLU A CA 1
ATOM 892 C C . GLU A 1 114 ? 5.606 4.390 8.308 1.00 85.06 114 GLU A C 1
ATOM 894 O O . GLU A 1 114 ? 5.444 3.167 8.232 1.00 85.06 114 GLU A O 1
ATOM 899 N N . LEU A 1 115 ? 5.599 5.174 7.229 1.00 85.81 115 LEU A N 1
ATOM 900 C CA . LEU A 1 115 ? 5.387 4.687 5.865 1.00 85.81 115 LEU A CA 1
ATOM 901 C C . LEU A 1 115 ? 6.519 3.755 5.406 1.00 85.81 115 LEU A C 1
ATOM 903 O O . LEU A 1 115 ? 6.252 2.726 4.769 1.00 85.81 115 LEU A O 1
ATOM 907 N N . GLU A 1 116 ? 7.763 4.023 5.814 1.00 86.88 116 GLU A N 1
ATOM 908 C CA . GLU A 1 116 ? 8.912 3.156 5.533 1.00 86.88 116 GLU A CA 1
ATOM 909 C C . GLU A 1 116 ? 8.729 1.727 6.072 1.00 86.88 116 GLU A C 1
ATOM 911 O O . GLU A 1 116 ? 9.152 0.760 5.426 1.00 86.88 116 GLU A O 1
ATOM 916 N N . LYS A 1 117 ? 8.026 1.542 7.201 1.00 87.94 117 LYS A N 1
ATOM 917 C CA . LYS A 1 117 ? 7.723 0.203 7.759 1.00 87.94 117 LYS A CA 1
ATOM 918 C C . LYS A 1 117 ? 6.854 -0.641 6.829 1.00 87.94 117 LYS A C 1
ATOM 920 O O . LYS A 1 117 ? 6.833 -1.868 6.951 1.00 87.94 117 LYS A O 1
ATOM 925 N N . PHE A 1 118 ? 6.135 0.009 5.918 1.00 85.69 118 PHE A N 1
ATOM 926 C CA . PHE A 1 118 ? 5.305 -0.613 4.891 1.00 85.69 118 PHE A CA 1
ATOM 927 C C . PHE A 1 118 ? 5.996 -0.666 3.521 1.00 85.69 118 PHE A C 1
ATOM 929 O O . PHE A 1 118 ? 5.345 -1.007 2.532 1.00 85.69 118 PHE A O 1
ATOM 936 N N . ASN A 1 119 ? 7.299 -0.362 3.447 1.00 85.81 119 ASN A N 1
ATOM 937 C CA . ASN A 1 119 ? 8.062 -0.219 2.204 1.00 85.81 119 ASN A CA 1
ATOM 938 C C . ASN A 1 119 ? 7.486 0.861 1.264 1.00 85.81 119 ASN A C 1
ATOM 940 O O . ASN A 1 119 ? 7.636 0.761 0.042 1.00 85.81 119 ASN A O 1
ATOM 944 N N . LEU A 1 120 ? 6.823 1.878 1.821 1.00 86.38 120 LEU A N 1
ATOM 945 C CA . LEU A 1 120 ? 6.372 3.058 1.091 1.00 86.38 120 LEU A CA 1
ATOM 946 C C . LEU A 1 120 ? 7.412 4.165 1.243 1.00 86.38 120 LEU A C 1
ATOM 948 O O . LEU A 1 120 ? 8.024 4.306 2.296 1.00 86.38 120 LEU A O 1
ATOM 952 N N . LYS A 1 121 ? 7.622 4.924 0.170 1.00 88.75 121 LYS A N 1
ATOM 953 C CA . LYS A 1 121 ? 8.555 6.046 0.143 1.00 88.75 121 LYS A CA 1
ATOM 954 C C . LYS A 1 121 ? 7.864 7.253 -0.470 1.00 88.75 121 LYS A C 1
ATOM 956 O O . LYS A 1 121 ? 7.305 7.131 -1.562 1.00 88.75 121 LYS A O 1
ATOM 961 N N . VAL A 1 122 ? 7.947 8.389 0.213 1.00 86.12 122 VAL A N 1
ATOM 962 C CA . VAL A 1 122 ? 7.404 9.661 -0.264 1.00 86.12 122 VAL A CA 1
ATOM 963 C C . VAL A 1 122 ? 8.285 10.201 -1.389 1.00 86.12 122 VAL A C 1
ATOM 965 O O . VAL A 1 122 ? 9.512 10.057 -1.390 1.00 86.12 122 VAL A O 1
ATOM 968 N N . ASN A 1 123 ? 7.650 10.783 -2.404 1.00 86.81 123 ASN A N 1
ATOM 969 C CA . ASN A 1 123 ? 8.358 11.432 -3.494 1.00 86.81 123 ASN A CA 1
ATOM 970 C C . ASN A 1 123 ? 8.397 12.942 -3.268 1.00 86.81 123 ASN A C 1
ATOM 972 O O . ASN A 1 123 ? 7.534 13.655 -3.768 1.00 86.81 123 ASN A O 1
ATOM 976 N N . VAL A 1 124 ? 9.440 13.400 -2.575 1.00 85.69 124 VAL A N 1
ATOM 977 C CA . VAL A 1 124 ? 9.646 14.811 -2.213 1.00 85.69 124 VAL A CA 1
ATOM 978 C C . VAL A 1 124 ? 9.600 15.746 -3.428 1.00 85.69 124 VAL A C 1
ATOM 980 O O . VAL A 1 124 ? 9.086 16.851 -3.329 1.00 85.69 124 VAL A O 1
ATOM 983 N N . ASP A 1 125 ? 10.051 15.293 -4.604 1.00 86.38 125 ASP A N 1
ATOM 984 C CA . ASP A 1 125 ? 10.021 16.103 -5.834 1.00 86.38 125 ASP A CA 1
ATOM 985 C C . ASP A 1 125 ? 8.592 16.400 -6.330 1.00 86.38 125 ASP A C 1
ATOM 987 O O . ASP A 1 125 ? 8.400 17.249 -7.202 1.00 86.38 125 ASP A O 1
ATOM 991 N N . LYS A 1 126 ? 7.601 15.651 -5.835 1.00 84.62 126 LYS A N 1
ATOM 992 C CA . LYS A 1 126 ? 6.178 15.799 -6.158 1.00 84.62 126 LYS A CA 1
ATOM 993 C C . LYS A 1 126 ? 5.334 16.285 -4.978 1.00 84.62 126 LYS A C 1
ATOM 995 O O . LYS A 1 126 ? 4.137 16.464 -5.168 1.00 84.62 126 LYS A O 1
ATOM 1000 N N . THR A 1 127 ? 5.922 16.457 -3.798 1.00 85.12 127 THR A N 1
ATOM 1001 C CA . THR A 1 127 ? 5.205 16.936 -2.616 1.00 85.12 127 THR A CA 1
ATOM 1002 C C . THR A 1 127 ? 5.076 18.455 -2.692 1.00 85.12 127 THR A C 1
ATOM 1004 O O . THR A 1 127 ? 6.073 19.161 -2.855 1.00 85.12 127 THR A O 1
ATOM 1007 N N . GLU A 1 128 ? 3.849 18.958 -2.592 1.00 82.88 128 GLU A N 1
ATOM 1008 C CA . GLU A 1 128 ? 3.546 20.389 -2.574 1.00 82.88 128 GLU A CA 1
ATOM 1009 C C . GLU A 1 128 ? 3.107 20.784 -1.158 1.00 82.88 128 GLU A C 1
ATOM 1011 O O . GLU A 1 128 ? 2.232 20.145 -0.586 1.00 82.88 128 GLU A O 1
ATOM 1016 N N . LEU A 1 129 ? 3.723 21.829 -0.597 1.00 76.75 129 LEU A N 1
ATOM 1017 C CA . LEU A 1 129 ? 3.306 22.461 0.659 1.00 76.75 129 LEU A CA 1
ATOM 1018 C C . LEU A 1 129 ? 2.723 23.833 0.306 1.00 76.75 129 LEU A C 1
ATOM 1020 O O . LEU A 1 129 ? 3.407 24.638 -0.342 1.00 76.75 129 LEU A O 1
ATOM 1024 N N . THR A 1 130 ? 1.468 24.085 0.679 1.00 65.88 130 THR A N 1
ATOM 1025 C CA . THR A 1 130 ? 0.714 25.297 0.298 1.00 65.88 130 THR A CA 1
ATOM 1026 C C . THR A 1 130 ? 0.169 26.067 1.479 1.00 65.88 130 THR A C 1
ATOM 1028 O O . THR A 1 130 ? -0.417 25.417 2.365 1.00 65.88 130 THR A O 1
#

Sequence (130 aa):
MMMMMMMRSSAQNLTRKRQKEDKLRLIQFLLSSTQINTRINKADIEVPFTSNVGTPQSDGPCPVLFTICFEHALKSAKKIKGEPKTPIIPREIAHAGDDDDDDDDDDDDDDELELEKFNLKVNVDKTELT

Secondary structure (DSSP, 8-state):
-HHHHHHHHHHHHHHHHHHHHHHHHHHHHHHH--EE--EETTEE--S-EE--SS--TT-TTHHHHHHHHHHHHHHHHHHHH-S-S-SSS-SEEEEBTEEEE------HHHHHHHHHTTT----GGG----

Radius of gyration: 21.55 Å; chains: 1; bounding box: 50×55×48 Å